Protein AF-A0A929JMA4-F1 (afdb_monomer_lite)

Radius of gyration: 15.67 Å; chains: 1; bounding box: 40×25×46 Å

Foldseek 3Di:
DDFFWDADPQPRDTDGDDLDQVDWDADPQLKIKHKDFPVCVVVVVVVSVVVSVVVCVVVCVPDPDDFDKDKDKAQQCLVSVVVVVVVCVVVVNPRSDDDDPCNSNGMIMMMMDGRPDD

pLDDT: mean 77.31, std 14.53, range [37.09, 93.94]

Structure (mmCIF, N/CA/C/O backbone):
data_AF-A0A929JMA4-F1
#
_entry.id   AF-A0A929JMA4-F1
#
loop_
_atom_site.group_PDB
_atom_site.id
_atom_site.type_symbol
_atom_site.label_atom_id
_atom_site.label_alt_id
_atom_site.label_comp_id
_atom_site.label_asym_id
_atom_site.label_entity_id
_atom_site.label_seq_id
_atom_site.pdbx_PDB_ins_code
_atom_site.Cartn_x
_atom_site.Cartn_y
_atom_site.Cartn_z
_atom_site.occupancy
_atom_site.B_iso_or_equiv
_atom_site.auth_seq_id
_atom_site.auth_comp_id
_atom_site.auth_asym_id
_atom_site.auth_atom_id
_atom_site.pdbx_PDB_model_num
ATOM 1 N N . MET A 1 1 ? -4.272 -6.846 -21.778 1.00 58.31 1 MET A N 1
ATOM 2 C CA . MET A 1 1 ? -3.257 -6.119 -20.983 1.00 58.31 1 MET A CA 1
ATOM 3 C C . MET A 1 1 ? -3.133 -6.832 -19.652 1.00 58.31 1 MET A C 1
ATOM 5 O O . MET A 1 1 ? -4.159 -7.239 -19.129 1.00 58.31 1 MET A O 1
ATOM 9 N N . ARG A 1 2 ? -1.918 -7.061 -19.146 1.00 67.19 2 ARG A N 1
ATOM 10 C CA . ARG A 1 2 ? -1.733 -7.627 -17.804 1.00 67.19 2 ARG A CA 1
ATOM 11 C C . ARG A 1 2 ? -2.148 -6.563 -16.787 1.00 67.19 2 ARG A C 1
ATOM 13 O O . ARG A 1 2 ? -1.649 -5.445 -16.874 1.00 67.19 2 ARG A O 1
ATOM 20 N N . SER A 1 3 ? -3.085 -6.887 -15.900 1.00 76.88 3 SER A N 1
ATOM 21 C CA . SER A 1 3 ? -3.500 -6.002 -14.814 1.00 76.88 3 SER A CA 1
ATOM 22 C C . SER A 1 3 ? -2.797 -6.414 -13.524 1.00 76.88 3 SER A C 1
ATOM 24 O O . SER A 1 3 ? -2.642 -7.601 -13.233 1.00 76.88 3 SER A O 1
ATOM 26 N N . PHE A 1 4 ? -2.328 -5.422 -12.776 1.00 84.00 4 PHE A N 1
ATOM 27 C CA . PHE A 1 4 ? -1.699 -5.607 -11.475 1.00 84.00 4 PHE A CA 1
ATOM 28 C C . PHE A 1 4 ? -2.691 -5.143 -10.422 1.00 84.00 4 PHE A C 1
ATOM 30 O O . PHE A 1 4 ? -3.245 -4.050 -10.544 1.00 84.00 4 PHE A O 1
ATOM 37 N N . HIS A 1 5 ? -2.936 -5.992 -9.432 1.00 88.81 5 HIS A N 1
ATOM 38 C CA . HIS A 1 5 ? -3.919 -5.743 -8.392 1.00 88.81 5 HIS A CA 1
ATOM 39 C C . HIS A 1 5 ? -3.303 -5.964 -7.016 1.00 88.81 5 HIS A C 1
ATOM 41 O O . HIS A 1 5 ? -2.414 -6.801 -6.855 1.00 88.81 5 HIS A O 1
ATOM 47 N N . VAL A 1 6 ? -3.811 -5.230 -6.033 1.00 89.88 6 VAL A N 1
ATOM 48 C CA . VAL A 1 6 ? -3.567 -5.454 -4.608 1.00 89.88 6 VAL A CA 1
ATOM 49 C C . VAL A 1 6 ? -4.832 -6.030 -3.976 1.00 89.88 6 VAL A C 1
ATOM 51 O O . VAL A 1 6 ? -5.945 -5.705 -4.395 1.00 89.88 6 VAL A O 1
ATOM 54 N N . ILE A 1 7 ? -4.663 -6.913 -2.994 1.00 91.56 7 ILE A N 1
ATOM 55 C CA . ILE A 1 7 ? -5.772 -7.550 -2.280 1.00 91.56 7 ILE A CA 1
ATOM 56 C C . ILE A 1 7 ? -5.890 -6.915 -0.900 1.00 91.56 7 ILE A C 1
ATOM 58 O O . ILE A 1 7 ? -4.895 -6.778 -0.191 1.00 91.56 7 ILE A O 1
ATOM 62 N N . CYS A 1 8 ? -7.104 -6.516 -0.532 1.00 91.88 8 CYS A N 1
ATOM 63 C CA . CYS A 1 8 ? -7.385 -5.989 0.792 1.00 91.88 8 CYS A CA 1
ATOM 64 C C . CYS A 1 8 ? -7.321 -7.120 1.832 1.00 91.88 8 CYS A C 1
ATOM 66 O O . CYS A 1 8 ? -8.127 -8.045 1.744 1.00 91.88 8 CYS A O 1
ATOM 68 N N . PRO A 1 9 ? -6.458 -7.029 2.860 1.00 90.88 9 PRO A N 1
ATOM 69 C CA . PRO A 1 9 ? -6.301 -8.085 3.863 1.00 90.88 9 PRO A CA 1
ATOM 70 C C . PRO A 1 9 ? -7.490 -8.212 4.828 1.00 90.88 9 PRO A C 1
ATOM 72 O O . PRO A 1 9 ? -7.501 -9.103 5.671 1.00 90.88 9 PRO A O 1
ATOM 75 N N . PHE A 1 10 ? -8.473 -7.309 4.746 1.00 89.31 10 PHE A N 1
ATOM 76 C CA . PHE A 1 10 ? -9.635 -7.280 5.640 1.00 89.31 10 PHE A CA 1
ATOM 77 C C . PHE A 1 10 ? -10.909 -7.853 5.015 1.00 89.31 10 PHE A C 1
ATOM 79 O O . PHE A 1 10 ? -11.835 -8.192 5.743 1.00 89.31 10 PHE A O 1
ATOM 86 N N . CYS A 1 11 ? -11.005 -7.897 3.684 1.00 91.31 11 CYS A N 1
ATOM 87 C CA . CYS A 1 11 ? -12.224 -8.339 2.994 1.00 91.31 11 CYS A CA 1
ATOM 88 C C . CYS A 1 11 ? -11.964 -9.047 1.656 1.00 91.31 11 CYS A C 1
ATOM 90 O O . CYS A 1 11 ? -12.893 -9.194 0.865 1.00 91.31 11 CYS A O 1
ATOM 92 N N . ASP A 1 12 ? -10.703 -9.362 1.347 1.00 92.88 12 ASP A N 1
ATOM 93 C CA . ASP A 1 12 ? -10.249 -10.001 0.103 1.00 92.88 12 ASP A CA 1
ATOM 94 C C . ASP A 1 12 ? -10.635 -9.265 -1.196 1.00 92.88 12 ASP A C 1
ATOM 96 O O . ASP A 1 12 ? -10.577 -9.810 -2.300 1.00 92.88 12 ASP A O 1
ATOM 100 N N . GLY A 1 13 ? -11.001 -7.984 -1.088 1.00 91.81 13 GLY A N 1
ATOM 101 C CA . GLY A 1 13 ? -11.342 -7.144 -2.232 1.00 91.81 13 GLY A CA 1
ATOM 102 C C . GLY A 1 13 ? -10.120 -6.875 -3.112 1.00 91.81 13 GLY A C 1
ATOM 103 O O . GLY A 1 13 ? -9.046 -6.561 -2.602 1.00 91.81 13 GLY A O 1
ATOM 104 N N . SER A 1 14 ? -10.290 -6.962 -4.433 1.00 92.62 14 SER A N 1
ATOM 105 C CA . SER A 1 14 ? -9.223 -6.720 -5.409 1.00 92.62 14 SER A CA 1
ATOM 106 C C . SER A 1 14 ? -9.287 -5.302 -5.966 1.00 92.62 14 SER A C 1
ATOM 108 O O . SER A 1 14 ? -10.310 -4.891 -6.513 1.00 92.62 14 SER A O 1
ATOM 110 N N . TYR A 1 15 ? -8.176 -4.574 -5.875 1.00 91.19 15 TYR A N 1
ATOM 111 C CA . TYR A 1 15 ? -8.068 -3.185 -6.318 1.00 91.19 15 TYR A CA 1
ATOM 112 C C . TYR A 1 15 ? -6.926 -3.017 -7.317 1.00 91.19 15 TYR A C 1
ATOM 114 O O . TYR A 1 15 ? -5.924 -3.725 -7.195 1.00 91.19 15 TYR A O 1
ATOM 122 N N . PRO A 1 16 ? -7.041 -2.10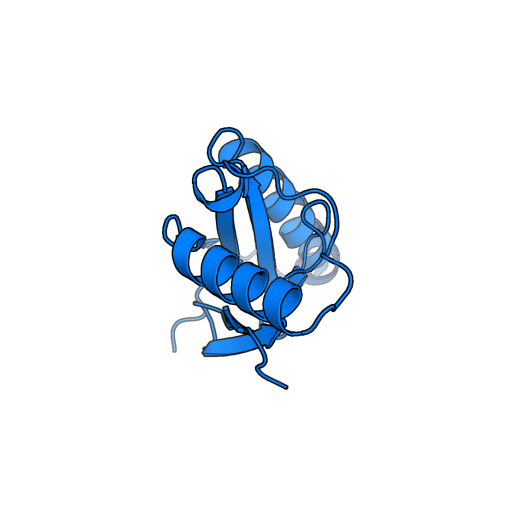3 -8.298 1.00 89.00 16 PRO A N 1
ATOM 123 C CA . PRO A 1 16 ? -5.923 -1.751 -9.163 1.00 89.00 16 PRO A CA 1
ATOM 124 C C . PRO A 1 16 ? -4.695 -1.347 -8.344 1.00 89.00 16 PRO A C 1
ATOM 126 O O . PRO A 1 16 ? -4.812 -0.732 -7.282 1.00 89.00 16 PRO A O 1
ATOM 129 N N . PHE A 1 17 ? -3.517 -1.710 -8.840 1.00 86.31 17 PHE A N 1
ATOM 130 C CA . PHE A 1 17 ? -2.260 -1.291 -8.237 1.00 86.31 17 PHE A CA 1
ATOM 131 C C . PHE A 1 17 ? -2.162 0.251 -8.219 1.00 86.31 17 PHE A C 1
ATOM 133 O O . PHE A 1 17 ? -2.358 0.842 -9.281 1.00 86.31 17 PHE A O 1
ATOM 140 N N . PRO A 1 18 ? -1.846 0.885 -7.071 1.00 85.44 18 PRO A N 1
ATOM 141 C CA . PRO A 1 18 ? -1.667 2.333 -6.958 1.00 85.44 18 PRO A CA 1
ATOM 142 C C . PRO A 1 18 ? -0.697 2.915 -7.982 1.00 85.44 18 PRO A C 1
ATOM 144 O O . PRO A 1 18 ? 0.448 2.470 -8.076 1.00 85.44 18 PRO A O 1
ATOM 147 N N . ASP A 1 19 ? -1.146 3.925 -8.720 1.00 75.00 19 ASP A N 1
ATOM 148 C CA . ASP A 1 19 ? -0.304 4.643 -9.681 1.00 75.00 19 ASP A CA 1
ATOM 149 C C . ASP A 1 19 ? 0.317 5.918 -9.073 1.00 75.00 19 ASP A C 1
ATOM 151 O O . ASP A 1 19 ? 1.310 6.414 -9.607 1.00 75.00 19 ASP A O 1
ATOM 155 N N . ASP A 1 20 ? -0.225 6.409 -7.949 1.00 80.62 20 ASP A N 1
ATOM 156 C CA . ASP A 1 20 ? 0.258 7.562 -7.181 1.00 80.62 20 ASP A CA 1
ATOM 157 C C . ASP A 1 20 ? 0.623 7.134 -5.743 1.00 80.62 20 ASP A C 1
ATOM 159 O O . ASP A 1 20 ? -0.089 6.369 -5.093 1.00 80.62 20 ASP A O 1
ATOM 163 N N . LEU A 1 21 ? 1.769 7.594 -5.246 1.00 74.25 21 LEU A N 1
ATOM 164 C CA . LEU A 1 21 ? 2.293 7.261 -3.913 1.00 74.25 21 LEU A CA 1
ATOM 165 C C . LEU A 1 21 ? 1.879 8.270 -2.845 1.00 74.25 21 LEU A C 1
ATOM 167 O O . LEU A 1 21 ? 1.897 7.971 -1.646 1.00 74.25 21 LEU A O 1
ATOM 171 N N . ASP A 1 22 ? 1.543 9.478 -3.283 1.00 80.19 22 ASP A N 1
ATOM 172 C CA . ASP A 1 22 ? 1.117 10.555 -2.404 1.00 80.19 22 ASP A CA 1
ATOM 173 C C . ASP A 1 22 ? -0.369 10.401 -2.045 1.00 80.19 22 ASP A C 1
ATOM 175 O O . ASP A 1 22 ? -0.835 10.947 -1.038 1.00 80.19 22 ASP A O 1
ATOM 179 N N . GLU A 1 23 ? -1.097 9.590 -2.816 1.00 88.44 23 GLU A N 1
ATOM 180 C CA . GLU A 1 23 ? -2.515 9.313 -2.636 1.00 88.44 23 GLU A CA 1
ATOM 181 C C . GLU A 1 23 ? -2.795 8.228 -1.577 1.00 88.44 23 GLU A C 1
ATOM 183 O O . GLU A 1 23 ? -2.054 7.257 -1.391 1.00 88.44 23 GLU A O 1
ATOM 188 N N . VAL A 1 24 ? -3.912 8.403 -0.865 1.00 91.88 24 VAL A N 1
ATOM 189 C CA . VAL A 1 24 ? -4.498 7.397 0.028 1.00 91.88 24 VAL A CA 1
ATOM 190 C C . VAL A 1 24 ? -5.684 6.760 -0.681 1.00 91.88 24 VAL A C 1
ATOM 192 O O . VAL A 1 24 ? -6.651 7.436 -1.026 1.00 91.88 24 VAL A O 1
ATOM 195 N N . TYR A 1 25 ? -5.632 5.444 -0.845 1.00 92.19 25 TYR A N 1
ATOM 196 C CA . TYR A 1 25 ? -6.672 4.661 -1.496 1.00 92.19 25 TYR A CA 1
ATOM 197 C C . TYR A 1 25 ? -7.626 4.053 -0.473 1.00 92.19 25 TYR A C 1
ATOM 199 O O . TYR A 1 25 ? -7.258 3.781 0.673 1.00 92.19 25 TYR A O 1
ATOM 207 N N . ARG A 1 26 ? -8.868 3.809 -0.898 1.00 91.19 26 ARG A N 1
ATOM 208 C CA . ARG A 1 26 ? -9.940 3.297 -0.041 1.00 91.19 26 ARG A CA 1
ATOM 209 C C . ARG A 1 26 ? -10.528 2.000 -0.585 1.00 91.19 26 ARG A C 1
ATOM 211 O O . ARG A 1 26 ? -10.922 1.905 -1.744 1.00 91.19 26 ARG A O 1
ATOM 218 N N . CYS A 1 27 ? -10.653 1.029 0.308 1.00 91.38 27 CYS A N 1
ATOM 219 C CA . CYS A 1 27 ? -11.417 -0.190 0.117 1.00 91.38 27 CYS A CA 1
ATOM 220 C C . CYS A 1 27 ? -12.904 0.046 0.419 1.00 91.38 27 CYS A C 1
ATOM 222 O O . CYS A 1 27 ? -13.258 0.809 1.318 1.00 91.38 27 CYS A O 1
ATOM 224 N N . GLN A 1 28 ? -13.784 -0.688 -0.260 1.00 89.69 28 GLN A N 1
ATOM 225 C CA . GLN A 1 28 ? -15.224 -0.708 0.013 1.00 89.69 28 GLN A CA 1
ATOM 226 C C . GLN A 1 28 ? -15.566 -1.166 1.439 1.00 89.69 28 GLN A C 1
ATOM 228 O O . GLN A 1 28 ? -16.569 -0.719 1.985 1.00 89.69 28 GLN A O 1
ATOM 233 N N . CYS A 1 29 ? -14.725 -1.991 2.079 1.00 86.94 29 CYS A N 1
ATOM 234 C CA . CYS A 1 29 ? -14.904 -2.363 3.491 1.00 86.94 29 CYS A CA 1
ATOM 235 C C . CYS A 1 29 ? -14.537 -1.237 4.478 1.00 86.94 29 CYS A C 1
ATOM 237 O O . CYS A 1 29 ? -14.618 -1.422 5.689 1.00 86.94 29 CYS A O 1
ATOM 239 N N . GLY A 1 30 ? -14.096 -0.080 3.979 1.00 87.62 30 GLY A N 1
ATOM 240 C CA . GLY A 1 30 ? -13.675 1.065 4.782 1.00 87.62 30 GLY A CA 1
ATOM 241 C C . GLY A 1 30 ? -12.192 1.068 5.150 1.00 87.62 30 GLY A C 1
ATOM 242 O O . GLY A 1 30 ? -11.712 2.089 5.630 1.00 87.62 30 GLY A O 1
ATOM 243 N N . ALA A 1 31 ? -11.452 -0.018 4.898 1.00 90.88 31 ALA A N 1
ATOM 244 C CA . ALA A 1 31 ? -9.996 -0.010 5.028 1.00 90.88 31 ALA A CA 1
ATOM 245 C C . ALA A 1 31 ? -9.357 0.995 4.055 1.00 90.88 31 ALA A C 1
ATOM 247 O O . ALA A 1 31 ? -9.874 1.240 2.964 1.00 90.88 31 ALA A O 1
ATOM 248 N N . VAL A 1 32 ? -8.215 1.550 4.437 1.00 92.81 32 VAL A N 1
ATOM 249 C CA . VAL A 1 32 ? -7.434 2.496 3.637 1.00 92.81 32 VAL A CA 1
ATOM 250 C C . VAL A 1 32 ? -6.028 1.961 3.434 1.00 92.81 32 VAL A C 1
ATOM 252 O O . VAL A 1 32 ? -5.524 1.204 4.263 1.00 92.81 32 VAL A O 1
ATOM 255 N N . TYR A 1 33 ? -5.393 2.324 2.327 1.00 93.62 33 TYR A N 1
ATOM 256 C CA . TYR A 1 33 ? -4.048 1.860 2.023 1.00 93.62 33 TYR A CA 1
ATOM 257 C C . TYR A 1 33 ? -3.261 2.856 1.189 1.00 93.62 33 TYR A C 1
ATOM 259 O O . TYR A 1 33 ? -3.832 3.678 0.474 1.00 93.62 33 TYR A O 1
ATOM 267 N N . LYS A 1 34 ? -1.936 2.766 1.272 1.00 93.19 34 LYS A N 1
ATOM 268 C CA . LYS A 1 34 ? -1.024 3.505 0.397 1.00 93.19 34 LYS A CA 1
ATOM 269 C C . LYS A 1 34 ? 0.315 2.794 0.248 1.00 93.19 34 LYS A C 1
ATOM 271 O O . LYS A 1 34 ? 0.666 1.931 1.055 1.00 93.19 34 LYS A O 1
ATOM 276 N N . ILE A 1 35 ? 1.071 3.189 -0.769 1.00 89.62 35 ILE A N 1
ATOM 277 C CA . ILE A 1 35 ? 2.485 2.832 -0.896 1.00 89.62 35 ILE A CA 1
ATOM 278 C C . ILE A 1 35 ? 3.304 3.949 -0.246 1.00 89.62 35 ILE A C 1
ATOM 280 O O . ILE A 1 35 ? 3.043 5.126 -0.474 1.00 89.62 35 ILE A O 1
ATOM 284 N N . ALA A 1 36 ? 4.282 3.590 0.577 1.00 88.62 36 ALA A N 1
ATOM 285 C CA . ALA A 1 36 ? 5.168 4.545 1.233 1.00 88.62 36 ALA A CA 1
ATOM 286 C C . ALA A 1 36 ? 6.612 4.052 1.219 1.00 88.62 36 ALA A C 1
ATOM 288 O O . ALA A 1 36 ? 6.876 2.855 1.085 1.00 88.62 36 ALA A O 1
ATOM 289 N N . TRP A 1 37 ? 7.559 4.973 1.389 1.00 86.62 37 TRP A N 1
ATOM 290 C CA . TRP A 1 37 ? 8.949 4.609 1.639 1.00 86.62 37 TRP A CA 1
ATOM 291 C C . TRP A 1 37 ? 9.053 3.828 2.949 1.00 86.62 37 TRP A C 1
ATOM 293 O O . TRP A 1 37 ? 8.449 4.201 3.950 1.00 86.62 37 TRP A O 1
ATOM 303 N N . ARG A 1 38 ? 9.869 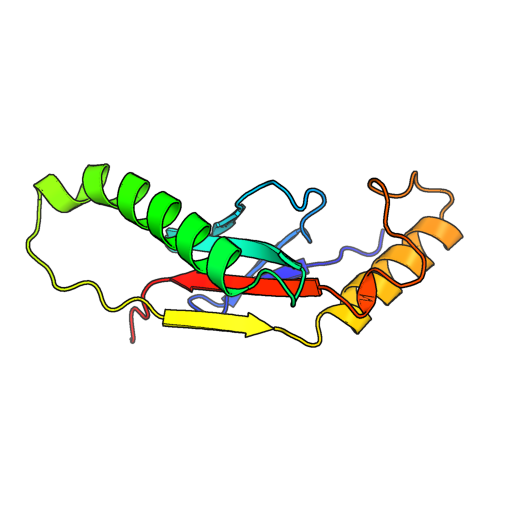2.771 2.974 1.00 85.81 38 ARG A N 1
ATOM 304 C CA . ARG A 1 38 ? 10.122 1.976 4.186 1.00 85.81 38 ARG A CA 1
ATOM 305 C C . ARG A 1 38 ? 10.692 2.828 5.321 1.00 85.81 38 ARG A C 1
ATOM 307 O O . ARG A 1 38 ? 10.413 2.568 6.481 1.00 85.81 38 ARG A O 1
ATOM 314 N N . SER A 1 39 ? 11.454 3.868 4.980 1.00 86.81 39 SER A N 1
ATOM 315 C CA . SER A 1 39 ? 11.976 4.849 5.937 1.00 86.81 39 SER A CA 1
ATOM 316 C C . SER A 1 39 ? 10.911 5.775 6.535 1.00 86.81 39 SER A C 1
ATOM 318 O O . SER A 1 39 ? 11.236 6.523 7.446 1.00 86.81 39 SER A O 1
ATOM 320 N N . ASP A 1 40 ? 9.681 5.759 6.015 1.00 88.12 40 ASP A N 1
ATOM 321 C CA . ASP A 1 40 ? 8.573 6.641 6.407 1.00 88.12 40 ASP A CA 1
ATOM 322 C C . ASP A 1 40 ? 7.277 5.850 6.687 1.00 88.12 40 ASP A C 1
ATOM 324 O O . ASP A 1 40 ? 6.163 6.348 6.533 1.00 88.12 40 ASP A O 1
ATOM 328 N N . ILE A 1 41 ? 7.400 4.577 7.088 1.00 87.25 41 ILE A N 1
ATOM 329 C CA . ILE A 1 41 ? 6.233 3.738 7.413 1.00 87.25 41 ILE A CA 1
ATOM 330 C C . ILE A 1 41 ? 5.423 4.356 8.556 1.00 87.25 41 ILE A C 1
ATOM 332 O O . ILE A 1 41 ? 4.200 4.400 8.476 1.00 87.25 41 ILE A O 1
ATOM 336 N N . GLU A 1 42 ? 6.084 4.858 9.601 1.00 87.06 42 GLU A N 1
ATOM 337 C CA . GLU A 1 42 ? 5.406 5.471 10.749 1.00 87.06 42 GLU A CA 1
ATOM 338 C C . GLU A 1 42 ? 4.595 6.709 10.340 1.00 87.06 42 GLU A C 1
ATOM 340 O O . GLU A 1 42 ? 3.422 6.821 10.701 1.00 87.06 42 GLU A O 1
ATOM 345 N N . GLY A 1 43 ? 5.179 7.596 9.525 1.00 89.94 43 GLY A N 1
ATOM 346 C CA . GLY A 1 43 ? 4.491 8.774 8.993 1.00 89.94 43 GLY A CA 1
ATOM 347 C C . GLY A 1 43 ? 3.310 8.399 8.097 1.00 89.94 43 GLY A C 1
ATOM 348 O O . GLY A 1 43 ? 2.229 8.984 8.196 1.00 89.94 43 GLY A O 1
ATOM 349 N N . ALA A 1 44 ? 3.471 7.363 7.274 1.00 89.50 44 ALA A N 1
ATOM 350 C CA . ALA A 1 44 ? 2.395 6.842 6.444 1.00 89.50 44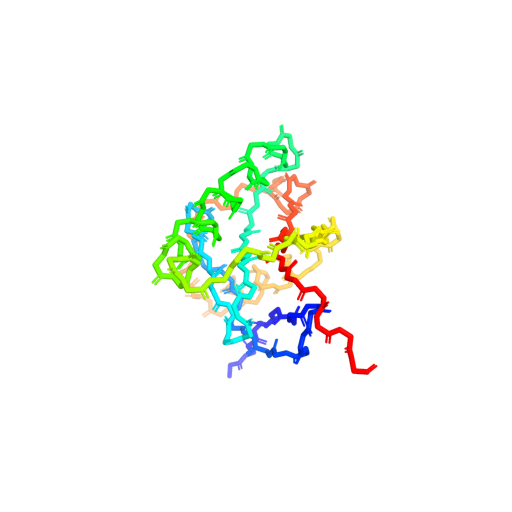 ALA A CA 1
ATOM 351 C C . ALA A 1 44 ? 1.254 6.222 7.268 1.00 89.50 44 ALA A C 1
ATOM 353 O O . ALA A 1 44 ? 0.088 6.453 6.950 1.00 89.50 44 ALA A O 1
ATOM 354 N N . VAL A 1 45 ? 1.553 5.482 8.341 1.00 89.44 45 VAL A N 1
ATOM 355 C CA . VAL A 1 45 ? 0.531 4.947 9.257 1.00 89.44 45 VAL A CA 1
ATOM 356 C C . VAL A 1 45 ? -0.230 6.083 9.943 1.00 89.44 45 VAL A C 1
ATOM 358 O O . VAL A 1 45 ? -1.459 6.041 9.970 1.00 89.44 45 VAL A O 1
ATOM 361 N N . ASP A 1 46 ? 0.455 7.123 10.429 1.00 89.19 46 ASP A N 1
ATOM 362 C CA . ASP A 1 46 ? -0.189 8.309 11.019 1.00 89.19 46 ASP A CA 1
ATOM 363 C C . ASP A 1 46 ? -1.101 9.030 10.007 1.00 89.19 46 ASP A C 1
ATOM 365 O O . ASP A 1 46 ? -2.239 9.390 10.326 1.00 89.19 46 ASP A O 1
ATOM 369 N N . GLN A 1 47 ? -0.665 9.168 8.750 1.00 90.06 47 GLN A N 1
ATOM 370 C CA . GLN A 1 47 ? -1.496 9.723 7.679 1.00 90.06 47 GLN A CA 1
ATOM 371 C C . GLN A 1 47 ? -2.749 8.871 7.424 1.00 90.06 47 GLN A C 1
ATOM 373 O O . GLN A 1 47 ? -3.854 9.416 7.335 1.00 90.06 47 GLN A O 1
ATOM 378 N N . LEU A 1 48 ? -2.598 7.544 7.331 1.00 90.44 48 LEU A N 1
ATOM 379 C CA . LEU A 1 48 ? -3.723 6.624 7.155 1.00 90.44 48 LEU A CA 1
ATOM 380 C C . LEU A 1 48 ? -4.681 6.684 8.349 1.00 90.44 48 LEU A C 1
ATOM 382 O O . LEU A 1 48 ? -5.892 6.704 8.142 1.00 90.44 48 LEU A O 1
ATOM 386 N N . MET A 1 49 ? -4.168 6.778 9.579 1.00 87.06 49 MET A N 1
ATOM 387 C CA . MET A 1 49 ? -4.984 6.927 10.787 1.00 87.06 49 MET A CA 1
ATOM 388 C C . MET A 1 49 ? -5.804 8.212 10.755 1.00 87.06 49 MET A C 1
ATOM 390 O O . MET A 1 49 ? -7.012 8.168 10.978 1.00 87.06 49 MET A O 1
ATOM 394 N N . LYS A 1 50 ? -5.185 9.349 10.420 1.00 86.50 50 LYS A N 1
ATOM 395 C CA . LYS A 1 50 ? -5.894 10.630 10.283 1.00 86.50 50 LYS A CA 1
ATOM 396 C C . LYS A 1 50 ? -6.990 10.559 9.226 1.00 86.50 50 LYS A C 1
ATOM 398 O O . LYS A 1 50 ? -8.080 11.077 9.451 1.00 86.50 50 LYS A O 1
ATOM 403 N N . PHE A 1 51 ? -6.721 9.909 8.095 1.00 85.62 51 PHE A N 1
ATOM 404 C CA . PHE A 1 51 ? -7.702 9.743 7.025 1.00 85.62 51 PHE A CA 1
ATOM 405 C C . PHE A 1 51 ? -8.870 8.847 7.464 1.00 85.62 51 PHE A C 1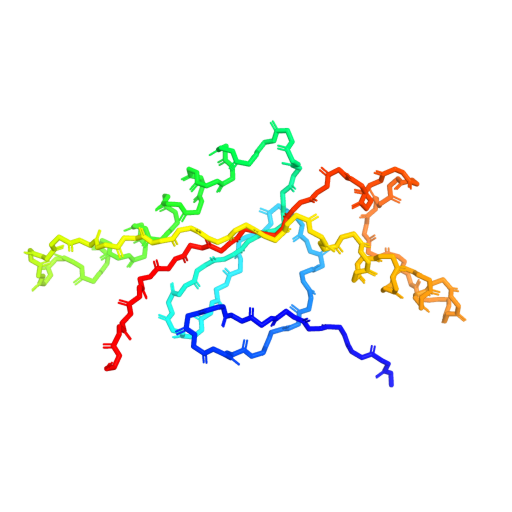
ATOM 407 O O . PHE A 1 51 ? -10.027 9.2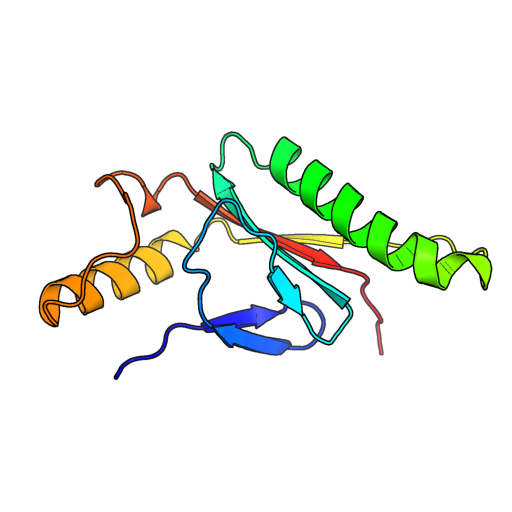61 7.406 1.00 85.62 51 PHE A O 1
ATOM 414 N N . PHE A 1 52 ? -8.557 7.669 8.004 1.00 83.19 52 PHE A N 1
ATOM 415 C CA . PHE A 1 52 ? -9.527 6.688 8.487 1.00 83.19 52 PHE A CA 1
ATOM 416 C C . PHE A 1 52 ? -10.419 7.245 9.605 1.00 83.19 52 PHE A C 1
ATOM 418 O O . PHE A 1 52 ? -11.635 7.057 9.587 1.00 83.19 52 PHE A O 1
ATOM 425 N N . LEU A 1 53 ? -9.838 7.984 10.556 1.00 78.25 53 LEU A N 1
ATOM 426 C CA . LEU A 1 53 ? -10.581 8.622 11.643 1.00 78.25 53 LEU A CA 1
ATOM 427 C C . LEU A 1 53 ? -11.390 9.826 11.171 1.00 78.25 53 LEU A C 1
ATOM 429 O O . LEU A 1 53 ? -12.486 10.029 11.670 1.00 78.25 53 LEU A O 1
ATOM 433 N N . LYS A 1 54 ? -10.910 10.623 10.209 1.00 74.38 54 LYS A N 1
ATOM 434 C CA . LYS A 1 54 ? -11.698 11.737 9.656 1.00 74.38 54 LYS A CA 1
ATOM 435 C C . LYS A 1 54 ? -12.952 11.230 8.946 1.00 74.38 54 LYS A C 1
ATOM 437 O O . LYS A 1 54 ? -14.030 11.801 9.103 1.00 74.38 54 LYS A O 1
ATOM 442 N N . ASP A 1 55 ? -12.827 10.128 8.215 1.00 64.12 55 ASP A N 1
ATOM 443 C CA . ASP A 1 55 ? -13.981 9.464 7.614 1.00 64.12 55 ASP A CA 1
ATOM 444 C C . ASP A 1 55 ? -14.941 8.935 8.678 1.00 64.12 55 ASP A C 1
ATOM 446 O O . ASP A 1 55 ? -16.157 9.072 8.541 1.00 64.12 55 ASP A O 1
ATOM 450 N N . ARG A 1 56 ? -14.402 8.374 9.765 1.00 61.56 56 ARG A N 1
ATOM 451 C CA . ARG A 1 56 ? -15.212 7.847 10.861 1.00 61.56 56 ARG A CA 1
ATOM 452 C C . ARG A 1 56 ? -15.780 8.888 11.799 1.00 61.56 56 ARG A C 1
ATOM 454 O O . ARG A 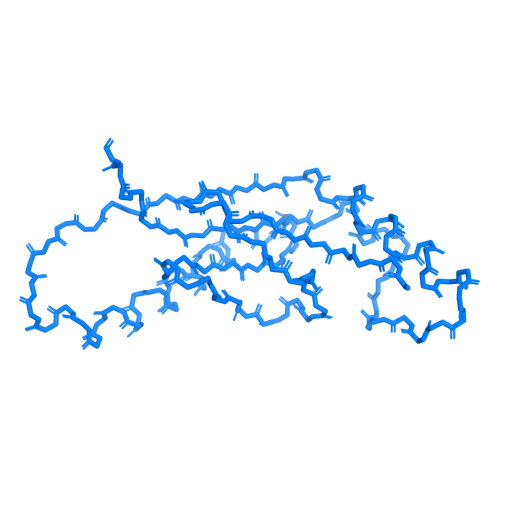1 56 ? -16.866 8.646 12.277 1.00 61.56 56 ARG A O 1
ATOM 461 N N . GLN A 1 57 ? -15.190 10.058 12.002 1.00 53.72 57 GLN A N 1
ATOM 462 C CA . GLN A 1 57 ? -15.822 11.149 12.760 1.00 53.72 57 GLN A CA 1
ATOM 463 C C . GLN A 1 57 ? -17.125 11.622 12.096 1.00 53.72 57 GLN A C 1
ATOM 465 O O . GLN A 1 57 ? -18.018 12.128 12.771 1.00 53.72 57 GLN A O 1
ATOM 470 N N . THR A 1 58 ? -17.279 11.377 10.791 1.00 51.66 58 THR A N 1
ATOM 471 C CA . THR A 1 58 ? -18.547 11.571 10.070 1.00 51.66 58 THR A CA 1
ATOM 472 C C . THR A 1 58 ? -19.596 10.492 10.417 1.00 51.66 58 THR A C 1
ATOM 474 O O . THR A 1 58 ? -20.790 10.728 10.266 1.00 51.66 58 THR A O 1
ATOM 477 N N . LEU A 1 59 ? -19.168 9.323 10.911 1.00 48.12 59 LEU A N 1
ATOM 478 C CA . LEU A 1 59 ? -19.988 8.166 11.315 1.00 48.12 59 LEU A CA 1
ATOM 479 C C . LEU A 1 59 ? -20.146 8.019 12.849 1.00 48.12 59 LEU A C 1
ATOM 481 O O . LEU A 1 59 ? -21.182 7.565 13.319 1.00 48.12 59 LEU A O 1
ATOM 485 N N . GLU A 1 60 ? -19.148 8.418 13.640 1.00 47.72 60 GLU A N 1
ATOM 486 C CA . GLU A 1 60 ? -19.001 8.193 15.088 1.00 47.72 60 GLU A CA 1
ATOM 487 C C . GLU A 1 60 ? -19.664 9.265 15.953 1.00 47.72 60 GLU A C 1
ATOM 489 O O . GLU A 1 60 ? -19.775 9.080 17.162 1.00 47.72 60 GLU A O 1
ATOM 494 N N . ALA A 1 61 ? -20.258 10.304 15.355 1.00 49.97 61 ALA A N 1
ATOM 495 C CA . ALA A 1 61 ? -21.316 11.053 16.038 1.00 49.97 61 ALA A CA 1
ATOM 496 C C . ALA A 1 61 ? -22.496 10.140 16.469 1.00 49.97 61 ALA A C 1
ATOM 498 O O . ALA A 1 61 ? -23.368 10.587 17.211 1.00 49.97 61 ALA A O 1
ATOM 499 N N . ALA A 1 62 ? -22.525 8.872 16.025 1.00 46.78 62 ALA A N 1
ATOM 500 C CA . ALA A 1 62 ? -23.560 7.893 16.337 1.00 46.78 62 ALA A CA 1
ATOM 501 C C . ALA A 1 62 ? -23.146 6.715 17.255 1.00 46.78 62 ALA A C 1
ATOM 503 O O . ALA A 1 62 ? -24.046 5.991 17.681 1.00 46.78 62 ALA A O 1
ATOM 504 N N . SER A 1 63 ? -21.867 6.476 17.602 1.00 47.38 63 SER A N 1
ATOM 505 C CA . SER A 1 63 ? -21.528 5.342 18.496 1.00 47.38 63 SER A CA 1
ATOM 506 C C . SER A 1 63 ? -20.150 5.417 19.171 1.00 47.38 63 SER A C 1
ATOM 508 O O . SER A 1 63 ? -19.120 5.358 18.503 1.00 47.38 63 SER A O 1
ATOM 510 N N . GLU A 1 64 ? -20.143 5.427 20.509 1.00 48.41 64 GLU A N 1
ATOM 511 C CA . GLU A 1 64 ? -18.976 5.291 21.400 1.00 48.41 64 GLU A CA 1
ATOM 512 C C . GLU A 1 64 ? -18.390 3.861 21.385 1.00 48.41 64 GLU A C 1
ATOM 514 O O . GLU A 1 64 ? -18.432 3.136 22.380 1.00 48.41 64 GLU A O 1
ATOM 519 N N . SER A 1 65 ? -17.863 3.397 20.251 1.00 52.78 65 SER A N 1
ATOM 520 C CA . SER A 1 65 ? -17.182 2.097 20.183 1.00 52.78 65 SER A CA 1
ATOM 521 C C . SER A 1 65 ? -15.666 2.271 20.142 1.00 52.78 65 SER A C 1
ATOM 523 O O . SER A 1 65 ? -15.152 2.963 19.268 1.00 52.78 65 SER A O 1
ATOM 525 N N . ASN A 1 66 ? -14.944 1.590 21.038 1.00 55.41 66 ASN A N 1
ATOM 526 C CA . ASN A 1 66 ? -13.490 1.440 20.956 1.00 55.41 66 ASN A CA 1
ATOM 527 C C . ASN A 1 66 ? -13.122 0.784 19.618 1.00 55.41 66 ASN A C 1
ATOM 529 O O . ASN A 1 66 ? -13.345 -0.412 19.420 1.00 55.41 66 ASN A O 1
ATOM 533 N N . VAL A 1 67 ? -12.572 1.562 18.688 1.00 58.19 67 VAL A N 1
ATOM 534 C CA . VAL A 1 67 ? -12.174 1.049 17.379 1.00 58.19 67 VAL A CA 1
ATOM 535 C C . VAL A 1 67 ? -10.855 0.298 17.502 1.00 58.19 67 VAL A C 1
ATOM 537 O O . VAL A 1 67 ? -9.799 0.891 17.713 1.00 58.19 67 VAL A O 1
ATOM 540 N N . LEU A 1 68 ? -10.904 -1.019 17.311 1.00 65.62 68 LEU A N 1
ATOM 541 C CA . LEU A 1 68 ? -9.708 -1.815 17.067 1.00 65.62 68 LEU A CA 1
ATOM 542 C C . LEU A 1 68 ? -9.272 -1.597 15.612 1.00 65.62 68 LEU A C 1
ATOM 544 O O . LEU A 1 68 ? -9.918 -2.067 14.671 1.00 65.62 68 LEU A O 1
ATOM 548 N N . CYS A 1 69 ? -8.190 -0.844 15.436 1.00 73.00 69 CYS A N 1
ATOM 549 C CA . CYS A 1 69 ? -7.508 -0.687 14.157 1.00 73.00 69 CYS A CA 1
ATOM 550 C C . CYS A 1 69 ? -6.350 -1.682 14.066 1.00 73.00 69 CYS A C 1
ATOM 552 O O . CYS A 1 69 ? -5.581 -1.843 15.013 1.00 73.00 69 CYS A O 1
ATOM 554 N N . SER A 1 70 ? -6.191 -2.307 12.906 1.00 83.50 70 SER A N 1
ATOM 555 C CA . SER A 1 70 ? -5.035 -3.133 12.576 1.00 83.50 70 SER A CA 1
ATOM 556 C C . SER A 1 70 ? -4.321 -2.538 11.371 1.00 83.50 70 SER A C 1
ATOM 558 O O . SER A 1 70 ? -4.965 -2.128 10.403 1.00 83.50 70 SER A O 1
ATOM 560 N N . ALA A 1 71 ? -2.992 -2.499 11.440 1.00 85.25 71 ALA A N 1
ATOM 561 C CA . ALA A 1 71 ? -2.139 -2.133 10.321 1.00 85.25 71 ALA A CA 1
ATOM 562 C C . ALA A 1 71 ? -1.478 -3.392 9.745 1.00 85.25 71 ALA A C 1
ATOM 564 O O . ALA A 1 71 ? -0.958 -4.214 10.500 1.00 85.25 71 ALA A O 1
ATOM 565 N N . VAL A 1 72 ? -1.498 -3.542 8.420 1.00 85.31 72 VAL A N 1
ATOM 566 C CA . VAL A 1 72 ? -0.821 -4.635 7.703 1.00 85.31 72 VAL A CA 1
ATOM 567 C C . VAL A 1 72 ? 0.190 -4.019 6.747 1.00 85.31 72 VAL A C 1
ATOM 569 O O . VAL A 1 72 ? -0.183 -3.211 5.898 1.00 85.31 72 VAL A O 1
ATOM 572 N N . VAL A 1 73 ? 1.461 -4.397 6.881 1.00 84.19 73 VAL A N 1
ATOM 573 C CA . VAL A 1 73 ? 2.556 -3.897 6.041 1.00 84.19 73 VAL A CA 1
ATOM 574 C C . VAL A 1 73 ? 3.084 -5.036 5.175 1.00 84.19 73 VAL A C 1
ATOM 576 O O . VAL A 1 73 ? 3.586 -6.032 5.690 1.00 84.19 73 VAL A O 1
ATOM 579 N N . TYR A 1 74 ? 2.984 -4.877 3.859 1.00 83.38 74 TYR A N 1
ATOM 580 C CA . TYR A 1 74 ? 3.603 -5.757 2.872 1.00 83.38 74 TYR A CA 1
ATOM 581 C C . TYR A 1 74 ? 4.937 -5.161 2.438 1.00 83.38 74 TYR A C 1
ATOM 583 O O . TYR A 1 74 ? 4.998 -4.248 1.606 1.00 83.38 74 TYR A O 1
ATOM 591 N N . GLU A 1 75 ? 6.015 -5.667 3.028 1.00 72.56 75 GLU A N 1
ATOM 592 C CA . GLU A 1 75 ? 7.372 -5.232 2.703 1.00 72.56 75 GLU A CA 1
ATOM 593 C C . GLU A 1 75 ? 7.864 -5.827 1.374 1.00 72.56 75 GLU A C 1
ATOM 595 O O . GLU A 1 75 ? 8.693 -5.229 0.697 1.00 72.56 75 GLU A O 1
ATOM 600 N N . ASP A 1 76 ? 7.323 -6.960 0.936 1.00 72.00 76 ASP A N 1
ATOM 601 C CA . ASP A 1 76 ? 7.731 -7.711 -0.257 1.00 72.00 76 ASP A CA 1
ATOM 602 C C . ASP A 1 76 ? 7.055 -7.254 -1.565 1.00 72.00 76 ASP A C 1
ATOM 604 O O . ASP A 1 76 ? 7.191 -7.900 -2.610 1.00 72.00 76 ASP A O 1
ATOM 608 N N . ILE A 1 77 ? 6.395 -6.089 -1.557 1.00 80.69 77 ILE A N 1
ATOM 609 C CA . ILE A 1 77 ? 5.762 -5.511 -2.755 1.00 80.69 77 ILE A CA 1
ATOM 610 C C . ILE A 1 77 ? 6.759 -5.178 -3.884 1.00 80.69 77 ILE A C 1
ATOM 612 O O . ILE A 1 77 ? 6.353 -4.966 -5.029 1.00 80.69 77 ILE A O 1
ATOM 616 N N . GLU A 1 78 ? 8.065 -5.203 -3.595 1.00 80.81 78 GLU A N 1
ATOM 617 C CA . GLU A 1 78 ? 9.163 -5.065 -4.562 1.00 80.81 78 GLU A CA 1
ATOM 618 C C . GLU A 1 78 ? 8.943 -5.915 -5.819 1.00 80.81 78 GLU A C 1
ATOM 620 O O . GLU A 1 78 ? 9.094 -5.420 -6.939 1.00 80.81 78 GLU A O 1
ATOM 625 N N . ASN A 1 79 ? 8.555 -7.182 -5.646 1.00 79.06 79 ASN A N 1
ATOM 626 C CA . ASN A 1 79 ? 8.359 -8.104 -6.763 1.00 79.06 79 ASN A CA 1
ATOM 627 C C . ASN A 1 79 ? 7.213 -7.645 -7.672 1.00 79.06 79 ASN A C 1
ATOM 629 O O . ASN A 1 79 ? 7.341 -7.672 -8.897 1.00 79.06 79 ASN A O 1
ATOM 633 N N . LEU A 1 80 ? 6.109 -7.174 -7.085 1.00 80.38 80 LEU A N 1
ATOM 634 C CA . LEU A 1 80 ? 4.938 -6.714 -7.829 1.00 80.38 80 LEU A CA 1
ATOM 635 C C . LEU A 1 80 ? 5.246 -5.433 -8.617 1.00 80.38 80 LEU A C 1
ATOM 637 O O . LEU A 1 80 ? 4.901 -5.335 -9.796 1.00 80.38 80 LEU A O 1
ATOM 641 N N . ILE A 1 81 ? 5.961 -4.492 -7.993 1.00 81.94 81 ILE A N 1
ATOM 642 C CA . ILE A 1 81 ? 6.429 -3.251 -8.629 1.00 81.94 81 ILE A CA 1
ATOM 643 C C . ILE A 1 81 ? 7.400 -3.563 -9.769 1.00 81.94 81 ILE A C 1
ATOM 645 O O . ILE A 1 81 ? 7.278 -3.003 -10.859 1.00 81.94 81 ILE A O 1
ATOM 649 N N . THR A 1 82 ? 8.340 -4.483 -9.542 1.00 82.56 82 THR A N 1
ATOM 650 C CA . THR A 1 82 ? 9.328 -4.893 -10.548 1.00 82.56 82 THR A CA 1
ATOM 651 C C . THR A 1 82 ? 8.639 -5.503 -11.766 1.00 82.56 82 THR A C 1
ATOM 653 O O . THR A 1 82 ? 8.874 -5.053 -12.888 1.00 82.56 82 THR A O 1
ATOM 656 N N . MET A 1 83 ? 7.700 -6.433 -11.558 1.00 82.06 83 MET A N 1
ATOM 657 C CA . MET A 1 83 ? 6.928 -7.037 -12.649 1.00 82.06 83 MET A CA 1
ATOM 658 C C . MET A 1 83 ? 6.074 -6.014 -13.414 1.00 82.06 83 MET A C 1
ATOM 660 O O . MET A 1 83 ? 5.986 -6.094 -14.642 1.00 82.06 83 MET A O 1
ATOM 664 N N . LYS A 1 84 ? 5.445 -5.053 -12.718 1.00 80.44 84 LYS A N 1
ATOM 665 C CA . LYS A 1 84 ? 4.673 -3.967 -13.350 1.00 80.44 84 LYS A CA 1
ATOM 666 C C . LYS A 1 84 ? 5.569 -3.100 -14.231 1.00 80.44 84 LYS A C 1
ATOM 668 O O . LYS A 1 84 ? 5.253 -2.893 -15.402 1.00 80.44 84 LYS A O 1
ATOM 673 N N . ARG A 1 85 ? 6.729 -2.689 -13.716 1.00 78.69 85 ARG A N 1
ATOM 674 C CA . ARG A 1 85 ? 7.701 -1.865 -14.443 1.00 78.69 85 ARG A CA 1
ATOM 675 C C . ARG A 1 85 ? 8.248 -2.561 -15.688 1.00 78.69 85 ARG A C 1
ATOM 677 O O . ARG A 1 85 ? 8.273 -1.959 -16.759 1.00 78.69 85 ARG A O 1
ATOM 684 N N . GLU A 1 86 ? 8.685 -3.813 -15.569 1.00 82.06 86 GLU A N 1
ATOM 685 C CA . GLU A 1 86 ? 9.188 -4.593 -16.710 1.00 82.06 86 GLU A CA 1
ATOM 686 C C . GLU A 1 86 ? 8.122 -4.733 -17.801 1.00 82.06 86 GLU A C 1
ATOM 688 O O . GLU A 1 86 ? 8.408 -4.576 -18.992 1.00 82.06 86 GLU A O 1
ATOM 693 N N . TYR A 1 87 ? 6.871 -4.962 -17.396 1.00 81.38 87 TYR A N 1
ATOM 694 C CA . TYR A 1 87 ? 5.748 -5.026 -18.318 1.00 81.38 87 TYR A CA 1
ATOM 695 C C . TYR A 1 87 ? 5.504 -3.682 -19.027 1.00 81.38 87 TYR A C 1
ATOM 697 O O . TYR A 1 87 ? 5.381 -3.668 -20.252 1.00 81.38 87 TYR A O 1
ATOM 705 N N . GLU A 1 88 ? 5.488 -2.558 -18.308 1.00 78.44 88 GLU A N 1
ATOM 706 C CA . GLU A 1 88 ? 5.304 -1.217 -18.888 1.00 78.44 88 GLU A CA 1
ATOM 707 C C . GLU A 1 88 ? 6.418 -0.848 -19.875 1.00 78.44 88 GLU A C 1
ATOM 709 O O . GLU A 1 88 ? 6.126 -0.399 -20.988 1.00 78.44 88 GLU A O 1
ATOM 714 N N . VAL A 1 89 ? 7.677 -1.137 -19.519 1.00 77.69 89 VAL A N 1
ATOM 715 C CA . VAL A 1 89 ? 8.847 -0.969 -20.399 1.00 77.69 89 VAL A CA 1
ATOM 716 C C . VAL A 1 89 ? 8.690 -1.802 -21.671 1.00 77.69 89 VAL A C 1
ATOM 718 O O . VAL A 1 89 ? 8.848 -1.277 -22.771 1.00 77.69 89 VAL A O 1
ATOM 721 N N . SER A 1 90 ? 8.316 -3.081 -21.544 1.00 79.19 90 SER A N 1
ATOM 722 C CA . SER A 1 90 ? 8.145 -3.984 -22.693 1.00 79.19 90 SER A CA 1
ATOM 723 C C . SER A 1 90 ? 7.019 -3.567 -23.648 1.00 79.19 90 SER A C 1
ATOM 725 O O . SER A 1 90 ? 6.998 -3.973 -24.810 1.00 79.19 90 SER A O 1
ATOM 727 N N . LYS A 1 91 ? 6.057 -2.777 -23.158 1.00 76.88 91 LYS A N 1
ATOM 728 C CA . LYS A 1 91 ? 4.871 -2.344 -23.904 1.00 76.88 91 LYS A CA 1
ATOM 729 C C . LYS A 1 91 ? 4.948 -0.899 -24.393 1.00 76.88 91 LYS A C 1
ATOM 731 O O . LYS A 1 91 ? 3.966 -0.435 -24.966 1.00 76.88 91 LYS A O 1
ATOM 736 N N . TYR A 1 92 ? 6.075 -0.206 -24.197 1.00 65.69 92 TYR A N 1
ATOM 737 C CA . TYR A 1 92 ? 6.224 1.230 -24.483 1.00 65.69 92 TYR A CA 1
ATOM 738 C C . TYR A 1 92 ? 5.119 2.088 -23.834 1.00 65.69 92 TYR A C 1
ATOM 740 O O . TYR A 1 92 ? 4.740 3.139 -24.351 1.00 65.69 92 TYR A O 1
ATOM 748 N N . ILE A 1 93 ? 4.577 1.631 -22.701 1.00 66.75 93 ILE A N 1
ATOM 749 C CA . ILE A 1 93 ? 3.605 2.390 -21.914 1.00 66.75 93 ILE A CA 1
ATOM 750 C C . ILE A 1 93 ? 4.401 3.447 -21.143 1.00 66.75 93 ILE A C 1
ATOM 752 O O . ILE A 1 93 ? 5.489 3.158 -20.640 1.00 66.75 93 ILE A O 1
ATOM 756 N N . ARG A 1 94 ? 3.898 4.689 -21.080 1.00 61.03 94 ARG A N 1
ATOM 757 C CA . ARG A 1 94 ? 4.513 5.734 -20.245 1.00 61.03 94 ARG A CA 1
ATOM 758 C C . ARG A 1 94 ? 4.642 5.195 -18.822 1.00 61.03 94 ARG A C 1
ATOM 760 O O . ARG A 1 94 ? 3.631 4.839 -18.230 1.00 61.03 94 ARG A O 1
ATOM 767 N N . GLN A 1 95 ? 5.870 5.150 -18.308 1.00 59.00 95 GLN A N 1
ATOM 768 C CA . GLN A 1 95 ? 6.125 4.801 -16.913 1.00 59.00 95 GLN A CA 1
ATOM 769 C C . GLN A 1 95 ? 5.325 5.766 -16.033 1.00 59.00 95 GLN A C 1
ATOM 771 O O . GLN A 1 95 ? 5.455 6.986 -16.194 1.00 59.00 95 GLN A O 1
ATOM 776 N N . SER A 1 96 ? 4.491 5.238 -15.135 1.00 56.44 96 SER A N 1
ATOM 777 C CA . SER A 1 96 ? 3.969 6.029 -14.019 1.00 56.44 96 SER A CA 1
ATOM 778 C C . SER A 1 96 ? 5.164 6.644 -13.277 1.00 56.44 96 SER A C 1
ATOM 780 O O . SER A 1 96 ? 6.232 6.035 -13.190 1.00 56.44 96 SER A O 1
ATOM 782 N N . GLN A 1 97 ? 5.031 7.903 -12.872 1.00 51.41 97 GLN A N 1
ATOM 783 C CA . GLN A 1 97 ? 6.143 8.804 -12.565 1.00 51.41 97 GLN A CA 1
ATOM 784 C C . GLN A 1 97 ? 7.217 8.224 -11.611 1.00 51.41 97 GLN A C 1
ATOM 786 O O . GLN A 1 97 ? 6.929 7.590 -10.605 1.00 51.41 97 GLN A O 1
ATOM 791 N N . SER A 1 98 ? 8.479 8.505 -11.963 1.00 49.66 98 SER A N 1
ATOM 792 C CA . SER A 1 98 ? 9.691 8.545 -11.119 1.00 49.66 98 SER A CA 1
ATOM 793 C C . SER A 1 98 ? 10.045 7.350 -10.220 1.00 49.66 98 SER A C 1
ATOM 795 O O . SER A 1 98 ? 10.509 7.535 -9.093 1.00 49.66 98 SER A O 1
ATOM 797 N N . PHE A 1 99 ? 9.956 6.119 -10.711 1.00 55.59 99 PHE A N 1
ATOM 798 C CA . PHE A 1 99 ? 10.621 5.003 -10.035 1.00 55.59 99 PHE A CA 1
ATOM 799 C C . PHE A 1 99 ? 12.109 4.945 -10.427 1.00 55.59 99 PHE A C 1
ATOM 801 O O . PHE A 1 99 ? 12.479 4.371 -11.457 1.00 55.59 99 PHE A O 1
ATOM 808 N N . ASP A 1 100 ? 12.981 5.552 -9.611 1.00 56.84 100 ASP A N 1
ATOM 809 C CA . ASP A 1 100 ? 14.436 5.329 -9.680 1.00 56.84 100 ASP A CA 1
ATOM 810 C C . ASP A 1 100 ? 14.749 3.814 -9.639 1.00 56.84 100 ASP A C 1
ATOM 812 O O . ASP A 1 100 ? 13.962 3.008 -9.146 1.00 56.84 100 ASP A O 1
ATOM 816 N N . GLN A 1 101 ? 15.892 3.372 -10.163 1.00 59.19 101 GLN A N 1
ATOM 817 C CA . GLN A 1 101 ? 16.254 1.950 -10.227 1.00 59.19 101 GLN A CA 1
ATOM 818 C C . GLN A 1 101 ? 16.249 1.248 -8.859 1.00 59.19 101 GLN A C 1
ATOM 820 O O . GLN A 1 101 ? 15.981 0.052 -8.795 1.00 59.19 101 GLN A O 1
ATOM 825 N N . ASN A 1 102 ? 16.458 1.995 -7.771 1.00 62.88 102 ASN A N 1
ATOM 826 C CA . ASN A 1 102 ? 16.417 1.484 -6.400 1.00 62.88 102 ASN A CA 1
ATOM 827 C C . ASN A 1 102 ? 15.041 1.590 -5.724 1.00 62.88 102 ASN A C 1
ATOM 829 O O . ASN A 1 102 ? 14.895 1.178 -4.574 1.00 62.88 102 ASN A O 1
ATOM 833 N N . TYR A 1 103 ? 14.052 2.166 -6.403 1.00 67.62 103 TYR A N 1
ATOM 834 C CA . TYR A 1 103 ? 12.723 2.426 -5.864 1.00 67.62 103 TYR A CA 1
ATOM 835 C C . TYR A 1 103 ? 12.000 1.158 -5.355 1.00 67.62 103 TYR A C 1
ATOM 837 O O . TYR A 1 103 ? 11.524 1.182 -4.219 1.00 67.62 103 TYR A O 1
ATOM 845 N N . PRO A 1 104 ? 11.983 0.022 -6.088 1.00 65.62 104 PRO A N 1
ATOM 846 C CA . PRO A 1 104 ? 11.242 -1.172 -5.662 1.00 65.62 104 PRO A CA 1
ATOM 847 C C . PRO A 1 104 ? 11.696 -1.737 -4.305 1.00 65.62 104 PRO A C 1
ATOM 849 O O . PRO A 1 104 ? 10.886 -2.277 -3.563 1.00 65.62 104 PRO A O 1
ATOM 852 N N . ARG A 1 105 ? 12.975 -1.553 -3.949 1.00 68.12 105 ARG A N 1
ATOM 853 C CA . ARG A 1 105 ? 13.595 -2.056 -2.705 1.00 68.12 105 ARG A CA 1
ATOM 854 C C . ARG A 1 105 ? 13.313 -1.213 -1.472 1.00 68.12 105 ARG A C 1
ATOM 856 O O . ARG A 1 105 ? 13.665 -1.599 -0.360 1.00 68.12 105 ARG A O 1
ATOM 863 N N . LYS A 1 106 ? 12.768 -0.018 -1.671 1.00 79.38 106 LYS A N 1
ATOM 864 C CA . LYS A 1 106 ? 12.704 1.018 -0.642 1.00 79.38 106 LYS A CA 1
ATOM 865 C C . LYS A 1 106 ? 11.281 1.367 -0.241 1.00 79.38 106 LYS A C 1
ATOM 867 O O . LYS A 1 106 ? 11.120 2.272 0.570 1.00 79.38 106 LYS A O 1
ATOM 872 N N . VAL A 1 107 ? 10.273 0.673 -0.764 1.00 84.31 107 VAL A N 1
ATOM 873 C CA . VAL A 1 107 ? 8.863 0.950 -0.467 1.00 84.31 107 VAL A CA 1
ATOM 874 C C . VAL A 1 107 ? 8.151 -0.244 0.163 1.00 84.31 107 VAL A C 1
ATOM 876 O O . VAL A 1 107 ? 8.649 -1.371 0.132 1.00 84.31 107 VAL A O 1
ATOM 879 N N . GLY A 1 108 ? 7.009 0.032 0.782 1.00 88.25 108 GLY A N 1
ATOM 880 C CA . GLY A 1 108 ? 6.086 -0.946 1.343 1.00 88.25 108 GLY A CA 1
ATOM 881 C C . GLY A 1 108 ? 4.641 -0.524 1.090 1.00 88.25 108 GLY A C 1
ATOM 882 O O . GLY A 1 108 ? 4.352 0.663 0.930 1.00 88.25 108 GLY A O 1
ATOM 883 N N . LEU A 1 109 ? 3.739 -1.503 1.036 1.00 91.44 109 LEU A N 1
ATOM 884 C CA . LEU A 1 109 ? 2.295 -1.271 0.978 1.00 91.44 109 LEU A CA 1
ATOM 885 C C . LEU A 1 109 ? 1.713 -1.409 2.374 1.00 91.44 109 LEU A C 1
ATOM 887 O O . LEU A 1 109 ? 1.844 -2.455 3.004 1.00 91.44 109 LEU A O 1
ATOM 891 N N . ILE A 1 110 ? 1.057 -0.355 2.835 1.00 93.00 110 ILE A N 1
ATOM 892 C CA . ILE A 1 110 ? 0.513 -0.266 4.183 1.00 93.00 110 ILE A CA 1
ATOM 893 C C . ILE A 1 110 ? -1.001 -0.218 4.066 1.00 93.00 110 ILE A C 1
ATOM 895 O O . ILE A 1 110 ? -1.537 0.628 3.352 1.00 93.00 110 ILE A O 1
ATOM 899 N N . TRP A 1 111 ? -1.676 -1.106 4.785 1.00 93.94 111 TRP A N 1
ATOM 900 C CA . TRP A 1 111 ? -3.119 -1.104 4.973 1.00 93.94 111 TRP A CA 1
ATOM 901 C C . TRP A 1 111 ? -3.457 -0.732 6.409 1.00 93.94 111 TRP A C 1
ATOM 903 O O . TRP A 1 111 ? -2.781 -1.172 7.335 1.00 93.94 111 TRP A O 1
ATOM 913 N N . LEU A 1 112 ? -4.546 0.003 6.591 1.00 92.38 112 LEU A N 1
ATOM 914 C CA . LEU A 1 112 ? -5.169 0.270 7.878 1.00 92.38 112 LEU A CA 1
ATOM 915 C C . LEU A 1 112 ? -6.662 -0.035 7.774 1.00 92.38 112 LEU A C 1
ATOM 917 O O . LEU A 1 112 ? -7.345 0.452 6.875 1.00 92.38 112 LEU A O 1
ATOM 921 N N . GLY A 1 113 ? -7.185 -0.826 8.699 1.00 88.94 113 GLY A N 1
ATOM 922 C CA . GLY A 1 113 ? -8.599 -1.174 8.716 1.00 88.94 113 GLY A CA 1
ATOM 923 C C . GLY A 1 113 ? -9.039 -1.717 10.063 1.00 88.94 113 GLY A C 1
ATOM 924 O O . GLY A 1 113 ? -8.235 -1.904 10.974 1.00 88.94 113 GLY A O 1
ATOM 925 N N . SER A 1 114 ? -10.337 -1.968 10.188 1.00 82.31 114 SER A N 1
ATOM 926 C CA . SER A 1 114 ? -10.892 -2.694 11.327 1.00 82.31 114 SER A CA 1
ATOM 927 C C . SER A 1 114 ? -11.119 -4.137 10.922 1.00 82.31 114 SER A C 1
ATOM 929 O O . SER A 1 114 ? -11.749 -4.395 9.898 1.00 82.31 114 SER A O 1
ATOM 931 N N . TYR A 1 115 ? -10.641 -5.072 11.735 1.00 65.25 115 TYR A N 1
ATOM 932 C CA . TYR A 1 115 ? -10.985 -6.473 11.558 1.00 65.25 115 TYR A CA 1
ATOM 933 C C . TYR A 1 115 ? -12.427 -6.673 12.035 1.00 65.25 115 TYR A C 1
ATOM 935 O O . TYR A 1 115 ? -12.692 -6.748 13.233 1.00 65.25 115 TYR A O 1
ATOM 943 N N . THR A 1 116 ? -13.383 -6.713 11.110 1.00 57.66 116 THR A N 1
ATOM 944 C CA . THR A 1 116 ? -14.720 -7.234 11.409 1.00 57.66 116 THR A CA 1
ATOM 945 C C . THR A 1 116 ? -14.625 -8.748 11.292 1.00 57.66 116 THR A C 1
ATOM 947 O O . THR A 1 116 ? -14.899 -9.306 10.234 1.00 57.66 116 THR A O 1
ATOM 950 N N . GLY A 1 117 ? -14.118 -9.405 12.337 1.00 46.94 117 GLY A N 1
ATOM 951 C CA . GLY A 1 117 ? -14.150 -10.864 12.402 1.00 46.94 117 GLY A CA 1
ATOM 952 C C . GLY A 1 117 ? -15.591 -11.343 12.221 1.00 46.94 117 GLY A C 1
ATOM 953 O O . GLY A 1 117 ? -16.488 -10.826 12.889 1.00 46.94 117 GLY A O 1
ATOM 954 N N . ALA A 1 118 ? -15.793 -12.260 11.276 1.00 37.09 118 ALA A N 1
ATOM 955 C CA . ALA A 1 118 ? -16.993 -13.086 11.205 1.00 37.09 118 ALA A CA 1
ATOM 956 C C . ALA A 1 118 ? -16.944 -14.167 12.293 1.00 37.09 118 ALA A C 1
ATOM 958 O O . ALA A 1 118 ? -15.823 -14.652 12.579 1.00 37.09 118 ALA A O 1
#

Sequence (118 aa):
MRSFHVICPFCDGSYPFPDDLDEVYRCQCGAVYKIAWRSDIEGAVDQLMKFFLKDRQTLEAASESNVLCSAVVYEDIENLITMKREYEVSKYIRQSQSFDQNYPRKVGLIWLGSYTGA

Secondary structure (DSSP, 8-state):
----EEE-TTT--EEEPPS-SSPPEE-TTS-EEEEEEGGGHHHHHHHHHHHHHHHHHHHHTT-------EEEEEGGGHHHHHHHHHHHHHTTPPPPTT--TTGGGGEEEEEEE-----